Protein AF-A0A527YE05-F1 (afdb_monomer_lite)

Radius of gyration: 15.4 Å; chains: 1; bounding box: 37×19×40 Å

Foldseek 3Di:
DVQLVVVCVVVPHPDRDVVSVVVSVCCVVQNDFDPPDDDDPVRLVVLVVVQVVVQVVQVVDPPHDHDDDTDSGDHDDD

Sequence (78 aa):
VNEATLLATRRRADVVTMDDFNNAVERIVAGLEKRNRLLNPREREIVAYHEMGHALVAMALPGVDPVHKVSIIPRGVG

Secondary structure (DSSP, 8-state):
-HHHHHHHHHTT-SS--HHHHHHHHHHHHH--B-TT----HHHHHHHHHHHHHHHHHHHHSTTSPPP-----S-BS--

pLDDT: mean 89.86, std 9.87, range [42.88, 97.94]

Structure (mmCIF, N/CA/C/O backbone):
data_AF-A0A527YE05-F1
#
_entry.id   AF-A0A527YE05-F1
#
loop_
_atom_site.group_PDB
_atom_site.id
_atom_site.type_symbol
_atom_site.label_atom_id
_atom_site.label_alt_id
_atom_site.label_comp_id
_atom_site.label_asym_id
_atom_site.label_entity_id
_atom_site.label_seq_id
_atom_site.pdbx_PDB_ins_code
_atom_site.Cartn_x
_atom_site.Cartn_y
_atom_site.Cartn_z
_atom_site.occupancy
_atom_site.B_iso_or_equiv
_atom_site.auth_seq_id
_atom_site.auth_comp_id
_atom_site.auth_asym_id
_atom_site.auth_atom_id
_atom_site.pdbx_PDB_model_num
ATOM 1 N N . VAL A 1 1 ? -2.762 4.043 -16.609 1.00 84.62 1 VAL A N 1
ATOM 2 C CA . VAL A 1 1 ? -2.289 3.279 -17.791 1.00 84.62 1 VAL A CA 1
ATOM 3 C C . VAL A 1 1 ? -0.801 3.505 -18.031 1.00 84.62 1 VAL A C 1
ATOM 5 O O . VAL A 1 1 ? -0.061 2.549 -17.873 1.00 84.62 1 VAL A O 1
ATOM 8 N N . ASN A 1 2 ? -0.337 4.739 -18.277 1.00 95.06 2 ASN A N 1
ATOM 9 C CA . ASN A 1 2 ? 1.089 5.018 -18.542 1.00 95.06 2 ASN A CA 1
ATO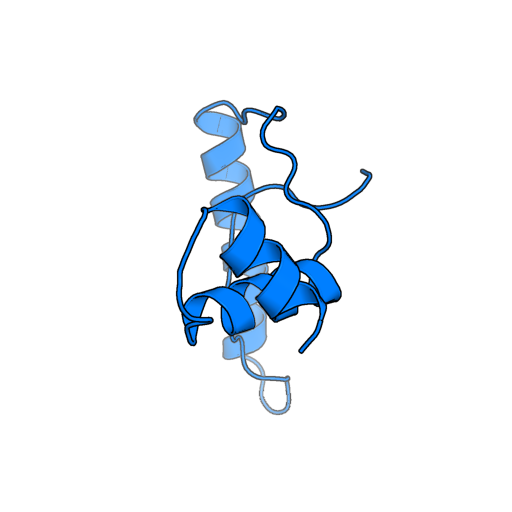M 10 C C . ASN A 1 2 ? 2.059 4.436 -17.501 1.00 95.06 2 ASN A C 1
ATOM 12 O O . ASN A 1 2 ? 3.039 3.804 -17.876 1.00 95.06 2 ASN A O 1
ATOM 16 N N . GLU A 1 3 ? 1.781 4.598 -16.204 1.00 93.19 3 GLU A N 1
ATOM 17 C CA . GLU A 1 3 ? 2.665 4.072 -15.153 1.00 93.19 3 GLU A CA 1
ATOM 18 C C . GLU A 1 3 ? 2.768 2.535 -15.178 1.00 93.19 3 GLU A C 1
ATOM 20 O O . GLU A 1 3 ? 3.856 1.994 -15.007 1.00 93.19 3 GLU A O 1
ATOM 25 N N . ALA A 1 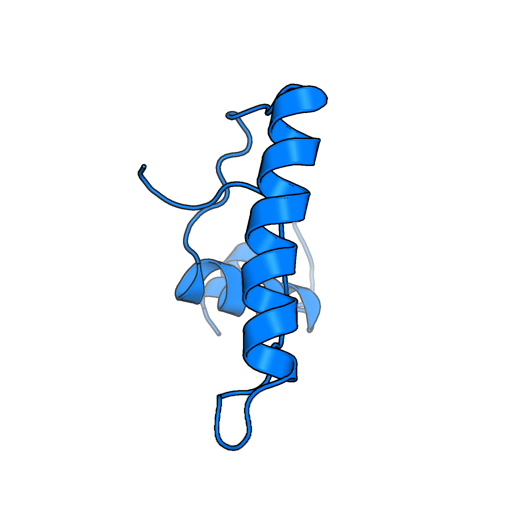4 ? 1.672 1.829 -15.479 1.00 94.69 4 ALA A N 1
ATOM 26 C CA . ALA A 1 4 ? 1.686 0.373 -15.639 1.00 94.69 4 ALA A CA 1
ATOM 27 C C . ALA A 1 4 ? 2.555 -0.037 -16.838 1.00 94.69 4 ALA A C 1
ATOM 29 O O . ALA A 1 4 ? 3.385 -0.936 -16.733 1.00 94.69 4 ALA A O 1
ATOM 30 N N . THR A 1 5 ? 2.454 0.689 -17.956 1.00 95.88 5 THR A N 1
ATOM 31 C CA . THR A 1 5 ? 3.327 0.480 -19.118 1.00 95.88 5 THR A CA 1
ATOM 32 C C . THR A 1 5 ? 4.800 0.712 -18.772 1.00 95.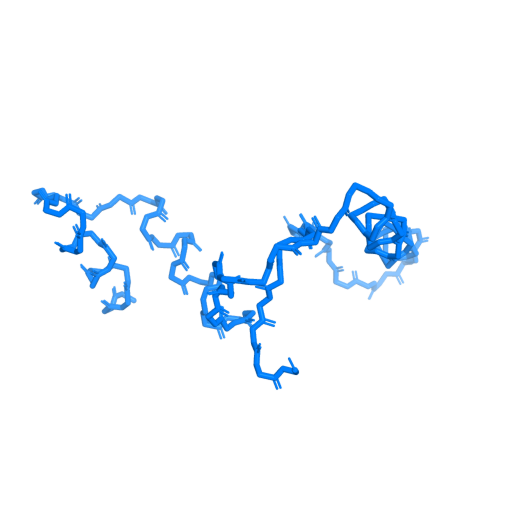88 5 THR A C 1
ATOM 34 O O . THR A 1 5 ? 5.649 -0.088 -19.151 1.00 95.88 5 THR A O 1
ATOM 37 N N . LEU A 1 6 ? 5.127 1.762 -18.009 1.00 94.69 6 LEU A N 1
ATOM 38 C CA . LEU A 1 6 ? 6.504 2.030 -17.573 1.00 94.69 6 LEU A CA 1
ATOM 39 C C . LEU A 1 6 ? 7.066 0.898 -16.700 1.00 94.69 6 LEU A C 1
ATOM 41 O O . LEU A 1 6 ? 8.243 0.548 -16.829 1.00 94.69 6 LEU A O 1
ATOM 45 N N . LEU A 1 7 ? 6.241 0.318 -15.825 1.00 92.88 7 LEU A N 1
ATOM 46 C CA . LEU A 1 7 ? 6.622 -0.825 -14.994 1.00 92.88 7 LEU A CA 1
ATOM 47 C C . LEU A 1 7 ? 6.857 -2.091 -15.832 1.00 92.88 7 LEU A C 1
ATOM 49 O O . LEU A 1 7 ? 7.900 -2.727 -15.665 1.00 92.88 7 LEU A O 1
ATOM 53 N N . ALA A 1 8 ? 5.971 -2.391 -16.786 1.00 96.31 8 ALA A N 1
ATOM 54 C CA . ALA A 1 8 ? 6.135 -3.507 -17.719 1.00 96.31 8 ALA A CA 1
ATOM 55 C C . ALA A 1 8 ? 7.431 -3.376 -18.546 1.00 96.31 8 ALA A C 1
ATOM 57 O O . ALA A 1 8 ? 8.230 -4.314 -18.634 1.00 96.31 8 ALA A O 1
ATOM 58 N N . THR A 1 9 ? 7.708 -2.177 -19.068 1.00 96.25 9 THR A N 1
ATOM 59 C CA . THR A 1 9 ? 8.934 -1.884 -19.827 1.00 96.25 9 THR A CA 1
ATOM 60 C C . THR A 1 9 ? 10.191 -2.043 -18.971 1.00 96.25 9 THR A C 1
ATOM 62 O O . THR A 1 9 ? 11.191 -2.591 -19.435 1.00 96.25 9 THR A O 1
ATOM 65 N N . ARG A 1 10 ? 10.163 -1.623 -17.697 1.00 92.44 10 ARG A N 1
ATOM 66 C CA . ARG A 1 10 ? 11.309 -1.761 -16.777 1.00 92.44 10 ARG A CA 1
ATOM 67 C C . ARG A 1 10 ? 11.737 -3.210 -16.557 1.00 92.44 10 ARG A C 1
ATOM 69 O O . ARG A 1 10 ? 12.929 -3.458 -16.390 1.00 92.44 10 ARG A O 1
ATOM 76 N N . ARG A 1 11 ? 10.792 -4.152 -16.575 1.00 93.00 11 ARG A N 1
ATOM 77 C CA . ARG A 1 11 ? 11.071 -5.594 -16.492 1.00 93.00 11 ARG A CA 1
ATOM 78 C C . ARG A 1 11 ? 11.258 -6.265 -17.862 1.00 93.00 11 ARG A C 1
ATOM 80 O O . ARG A 1 11 ? 11.365 -7.484 -17.906 1.00 93.00 11 ARG A O 1
ATOM 87 N N . ARG A 1 12 ? 11.327 -5.484 -18.953 1.00 94.12 12 ARG A N 1
ATOM 88 C CA . ARG A 1 12 ? 1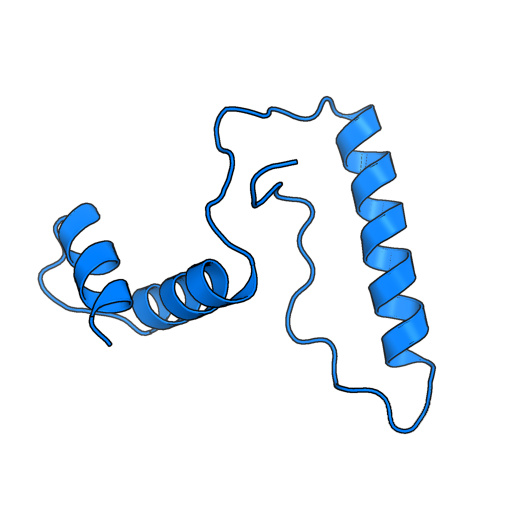1.450 -5.943 -20.353 1.00 94.12 12 ARG A CA 1
ATOM 89 C C . ARG A 1 12 ? 10.359 -6.941 -20.758 1.00 94.12 12 ARG A C 1
ATOM 91 O O . ARG A 1 12 ? 10.648 -7.950 -21.388 1.00 94.12 12 ARG A O 1
ATOM 98 N N . ALA A 1 13 ? 9.121 -6.682 -20.347 1.00 95.00 13 ALA A N 1
ATOM 99 C CA . ALA A 1 13 ? 7.991 -7.526 -20.708 1.00 95.00 13 ALA A CA 1
ATOM 100 C C . ALA A 1 13 ? 7.419 -7.171 -22.079 1.00 95.00 13 ALA A C 1
ATOM 102 O O . ALA A 1 13 ? 7.315 -5.993 -22.415 1.00 95.00 13 ALA A O 1
ATOM 103 N N . ASP A 1 14 ? 6.952 -8.187 -22.800 1.00 94.94 14 ASP A N 1
ATOM 104 C CA . ASP A 1 14 ? 6.268 -8.009 -24.085 1.00 94.94 14 ASP A CA 1
ATOM 105 C C . ASP A 1 14 ? 4.819 -7.522 -23.922 1.00 94.94 14 ASP A C 1
ATOM 107 O O . ASP A 1 14 ? 4.252 -6.918 -24.831 1.00 94.94 14 ASP A O 1
ATOM 111 N N . VAL A 1 15 ? 4.209 -7.771 -22.756 1.00 96.38 15 VAL A N 1
ATOM 112 C CA . VAL A 1 15 ? 2.826 -7.384 -22.445 1.00 96.38 15 VAL A CA 1
ATOM 113 C C . VAL A 1 15 ? 2.698 -6.791 -21.042 1.00 96.38 15 VAL A C 1
ATOM 115 O O . VAL A 1 15 ? 3.354 -7.235 -20.092 1.00 96.38 15 VAL A O 1
ATOM 118 N N . VAL A 1 16 ? 1.807 -5.803 -20.918 1.00 96.75 16 VAL A N 1
ATOM 119 C CA . VAL A 1 16 ? 1.366 -5.242 -19.633 1.00 96.75 16 VAL A CA 1
ATOM 120 C C . VAL A 1 16 ? 0.393 -6.223 -18.984 1.00 96.75 16 VAL A C 1
ATOM 122 O O . VAL A 1 16 ? -0.573 -6.647 -19.617 1.00 96.75 16 VAL A O 1
ATOM 125 N N . THR A 1 17 ? 0.628 -6.573 -17.723 1.00 96.88 17 THR A N 1
ATOM 126 C CA . THR A 1 17 ? -0.232 -7.482 -16.952 1.00 96.88 17 THR A CA 1
ATOM 127 C C . THR A 1 17 ? -1.019 -6.730 -15.881 1.00 96.88 17 THR A C 1
ATOM 129 O O . THR A 1 17 ? -0.739 -5.570 -15.571 1.00 96.88 17 THR A O 1
ATOM 132 N N . MET A 1 18 ? -2.002 -7.398 -15.269 1.00 95.38 18 MET A N 1
ATOM 133 C CA . MET A 1 18 ? -2.728 -6.837 -14.123 1.00 95.38 18 MET A CA 1
ATOM 134 C C . MET A 1 18 ? -1.809 -6.485 -12.949 1.00 95.38 18 MET A C 1
ATOM 136 O O . MET A 1 18 ? -2.072 -5.511 -12.250 1.00 95.38 18 MET A O 1
ATOM 140 N N . ASP A 1 19 ? -0.695 -7.195 -12.774 1.00 93.94 19 ASP A N 1
ATOM 141 C CA . ASP A 1 19 ? 0.291 -6.855 -11.748 1.00 93.94 19 ASP A CA 1
ATOM 142 C C . ASP A 1 19 ? 0.957 -5.502 -12.012 1.00 93.94 19 ASP A C 1
ATOM 144 O O . ASP A 1 19 ? 1.212 -4.750 -11.071 1.00 93.94 19 ASP A O 1
ATOM 148 N N . ASP A 1 20 ? 1.207 -5.146 -13.274 1.00 95.00 20 ASP A N 1
ATOM 149 C CA . ASP A 1 20 ? 1.753 -3.832 -13.619 1.00 95.00 20 ASP A CA 1
ATOM 150 C C . ASP A 1 20 ? 0.748 -2.718 -13.265 1.00 95.00 20 ASP A C 1
ATOM 152 O O . ASP A 1 20 ? 1.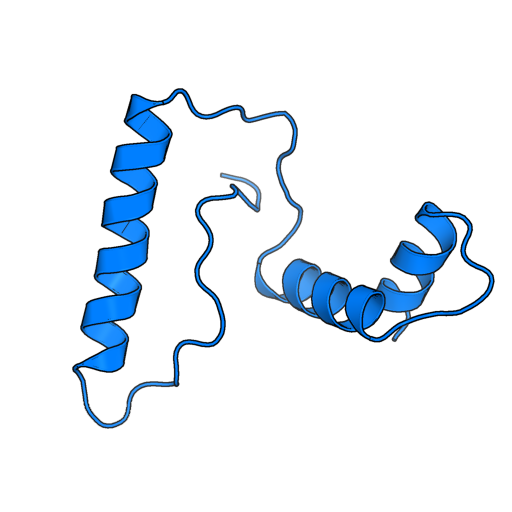136 -1.661 -12.761 1.00 95.00 20 ASP A O 1
ATOM 156 N N . PHE A 1 21 ? -0.555 -2.967 -13.452 1.00 94.88 21 PHE A N 1
ATOM 157 C CA . PHE A 1 21 ? -1.616 -2.054 -13.014 1.00 94.88 21 PHE A CA 1
ATOM 158 C C . PHE A 1 21 ? -1.708 -1.944 -11.492 1.00 94.88 21 PHE A C 1
ATOM 160 O O . PHE A 1 21 ? -1.750 -0.827 -10.975 1.00 94.88 21 PHE A O 1
ATOM 167 N N . ASN A 1 22 ? -1.682 -3.068 -10.777 1.00 91.75 22 ASN A N 1
ATOM 168 C CA . ASN A 1 22 ? -1.715 -3.087 -9.314 1.00 91.75 22 ASN A CA 1
ATOM 169 C C . ASN A 1 22 ? -0.535 -2.293 -8.734 1.00 91.75 22 ASN A C 1
ATOM 171 O O . ASN A 1 22 ? -0.724 -1.390 -7.920 1.00 91.75 22 ASN A O 1
ATOM 175 N N . ASN A 1 23 ? 0.679 -2.535 -9.233 1.00 89.62 23 ASN A N 1
ATOM 176 C CA . ASN A 1 23 ? 1.869 -1.804 -8.802 1.00 89.62 23 ASN A CA 1
ATOM 177 C C . ASN A 1 23 ? 1.821 -0.312 -9.173 1.00 89.62 23 ASN A C 1
ATOM 179 O O . ASN A 1 23 ? 2.300 0.530 -8.409 1.00 89.62 23 ASN A O 1
ATOM 183 N N . ALA A 1 24 ? 1.240 0.037 -10.325 1.00 92.31 24 ALA A N 1
ATOM 184 C CA . ALA A 1 24 ? 1.050 1.429 -10.718 1.00 92.31 24 ALA A CA 1
ATOM 185 C C . ALA A 1 24 ? 0.096 2.165 -9.767 1.00 92.31 24 ALA A C 1
ATOM 187 O O . ALA A 1 24 ? 0.413 3.272 -9.332 1.00 92.31 24 ALA A O 1
ATOM 188 N N . VAL A 1 25 ? -1.035 1.546 -9.409 1.00 90.88 25 VAL A N 1
ATOM 189 C CA . VAL A 1 25 ? -1.979 2.096 -8.422 1.00 90.88 25 VAL A CA 1
ATOM 190 C C . VAL A 1 25 ? -1.285 2.283 -7.075 1.00 90.88 25 VAL A C 1
ATOM 192 O O . VAL A 1 25 ? -1.343 3.369 -6.505 1.00 90.88 25 VAL A O 1
ATOM 195 N N . GLU A 1 26 ? -0.544 1.278 -6.604 1.00 87.12 26 GLU A N 1
ATOM 196 C CA . GLU A 1 26 ? 0.197 1.366 -5.342 1.00 87.12 26 GLU A CA 1
ATOM 197 C C . GLU A 1 26 ? 1.212 2.506 -5.328 1.00 87.12 26 GLU A C 1
ATOM 199 O O . GLU A 1 26 ? 1.335 3.219 -4.334 1.00 87.12 26 GLU A O 1
ATOM 204 N N . ARG A 1 27 ? 1.941 2.702 -6.428 1.00 86.75 27 ARG A N 1
ATOM 205 C CA . ARG A 1 27 ? 2.911 3.791 -6.534 1.00 86.75 27 ARG A CA 1
ATOM 206 C C . ARG A 1 27 ? 2.243 5.164 -6.556 1.00 86.75 27 ARG A C 1
ATOM 208 O O . ARG A 1 27 ? 2.808 6.098 -5.998 1.00 86.75 27 ARG A O 1
ATOM 215 N N . ILE A 1 28 ? 1.089 5.299 -7.204 1.00 88.50 28 ILE A N 1
ATOM 216 C CA . ILE A 1 28 ? 0.354 6.569 -7.270 1.00 88.50 28 ILE A CA 1
ATOM 217 C C . ILE A 1 28 ? -0.221 6.928 -5.898 1.00 88.50 28 ILE A C 1
ATOM 219 O O . ILE A 1 28 ? -0.104 8.073 -5.476 1.00 88.50 28 ILE A O 1
ATOM 223 N N . VAL A 1 29 ? -0.805 5.952 -5.198 1.00 87.75 29 VAL A N 1
ATOM 224 C CA . VAL A 1 29 ? -1.458 6.174 -3.900 1.00 87.75 29 VAL A CA 1
ATOM 225 C C . VAL A 1 29 ? -0.436 6.336 -2.775 1.00 87.75 29 VAL A C 1
ATOM 227 O O . VAL A 1 29 ? -0.524 7.279 -1.997 1.00 87.75 29 VAL A O 1
ATOM 230 N N . ALA A 1 30 ? 0.539 5.430 -2.679 1.00 83.81 30 ALA A N 1
ATOM 231 C CA . ALA A 1 30 ? 1.456 5.365 -1.540 1.00 83.81 30 ALA A CA 1
ATOM 232 C C . ALA A 1 30 ? 2.854 5.942 -1.829 1.00 83.81 30 ALA A C 1
ATOM 234 O O . ALA A 1 30 ? 3.674 6.075 -0.921 1.00 83.81 30 ALA A O 1
ATOM 235 N N . GLY A 1 31 ? 3.160 6.282 -3.083 1.00 85.44 31 GLY A N 1
ATOM 236 C CA . GLY A 1 31 ? 4.465 6.797 -3.487 1.00 85.44 31 GLY A CA 1
ATOM 237 C C . GLY A 1 31 ? 5.524 5.716 -3.738 1.00 85.44 31 GLY A C 1
ATOM 238 O O . GLY A 1 31 ? 5.276 4.504 -3.720 1.00 85.44 31 GLY A O 1
ATOM 239 N N . LEU A 1 32 ? 6.746 6.178 -4.019 1.00 82.62 32 LEU A N 1
ATOM 240 C CA . LEU A 1 32 ? 7.893 5.322 -4.329 1.00 82.62 32 LEU A CA 1
ATOM 241 C C . LEU A 1 32 ? 8.348 4.511 -3.110 1.00 82.62 32 LEU A C 1
ATOM 243 O O . LEU A 1 32 ? 8.566 5.059 -2.030 1.00 82.62 32 LEU A O 1
ATOM 247 N N . GLU A 1 33 ? 8.562 3.215 -3.323 1.00 80.56 33 GLU A N 1
ATOM 248 C CA . GLU A 1 33 ? 9.188 2.314 -2.354 1.00 80.56 33 GLU A CA 1
ATOM 249 C C . GLU A 1 33 ? 10.656 2.696 -2.102 1.00 80.56 33 GLU A C 1
ATOM 251 O O . GLU A 1 33 ? 11.450 2.840 -3.038 1.00 80.56 33 GLU A O 1
ATOM 256 N N . LYS A 1 34 ? 11.047 2.798 -0.826 1.00 79.31 34 LYS A N 1
ATOM 257 C CA . LYS A 1 34 ? 12.436 3.037 -0.410 1.00 79.31 34 LYS A CA 1
ATOM 258 C C . LYS A 1 34 ? 13.182 1.716 -0.219 1.00 79.31 34 LYS A C 1
ATOM 260 O O . LYS A 1 34 ? 13.404 1.275 0.905 1.00 79.31 34 LYS A O 1
ATOM 265 N N . ARG A 1 35 ? 13.661 1.130 -1.319 1.00 72.50 35 ARG A N 1
ATOM 266 C CA . ARG A 1 35 ? 14.424 -0.138 -1.299 1.00 72.50 35 ARG A CA 1
ATOM 267 C C . ARG A 1 35 ? 15.711 -0.099 -0.460 1.00 72.50 35 ARG A C 1
ATOM 269 O O . ARG A 1 35 ? 16.149 -1.136 0.018 1.00 72.50 35 ARG A O 1
ATOM 276 N N . ASN A 1 36 ? 16.291 1.086 -0.249 1.00 73.25 36 ASN A N 1
ATOM 277 C CA . ASN A 1 36 ? 17.527 1.252 0.528 1.00 73.25 36 ASN A CA 1
ATOM 278 C C . ASN A 1 36 ? 17.295 1.428 2.038 1.00 73.25 36 ASN A C 1
ATOM 280 O O . ASN A 1 36 ? 18.258 1.427 2.800 1.00 73.25 36 ASN A O 1
ATOM 284 N N . ARG A 1 37 ? 16.045 1.600 2.493 1.00 74.31 37 ARG A N 1
ATOM 285 C CA . ARG A 1 37 ? 15.737 1.704 3.923 1.00 74.31 37 ARG A CA 1
ATOM 286 C C . ARG A 1 37 ? 15.424 0.311 4.455 1.00 74.31 37 ARG A C 1
ATOM 288 O O . ARG A 1 37 ? 14.274 -0.116 4.468 1.00 74.31 37 ARG A O 1
ATOM 295 N N . LEU A 1 38 ? 16.468 -0.399 4.866 1.00 77.12 38 LEU A N 1
ATOM 296 C CA . LEU A 1 38 ? 16.329 -1.699 5.512 1.00 77.12 38 LEU A CA 1
ATOM 297 C C . LEU A 1 38 ? 15.955 -1.487 6.981 1.00 77.12 38 LEU A C 1
ATOM 299 O O . LEU A 1 38 ? 16.735 -0.928 7.746 1.00 77.12 38 LEU A O 1
ATOM 303 N N . LEU A 1 39 ? 14.752 -1.921 7.356 1.00 84.56 39 LEU A N 1
ATOM 304 C CA . LEU A 1 39 ? 14.328 -2.005 8.752 1.00 84.56 39 LEU A CA 1
ATOM 305 C C . LEU A 1 39 ? 14.983 -3.230 9.398 1.00 84.56 39 LEU A C 1
ATOM 307 O O . LEU A 1 39 ? 14.952 -4.326 8.824 1.00 84.56 39 LEU A O 1
ATOM 311 N N . ASN A 1 40 ? 15.537 -3.072 10.598 1.00 91.19 40 ASN A N 1
ATOM 312 C CA . ASN A 1 40 ? 16.022 -4.213 11.371 1.00 91.19 40 ASN A CA 1
ATOM 313 C C . ASN A 1 40 ? 14.838 -5.092 11.855 1.00 91.19 40 ASN A C 1
ATOM 315 O O . ASN A 1 40 ? 13.688 -4.645 11.820 1.00 91.19 40 ASN A O 1
ATOM 319 N N . PRO A 1 41 ? 15.064 -6.345 12.304 1.00 94.62 41 PRO A N 1
ATOM 320 C CA . PRO A 1 41 ? 13.970 -7.245 12.687 1.00 94.62 41 PRO A CA 1
ATOM 321 C C . PRO A 1 41 ? 13.015 -6.662 13.738 1.00 94.62 41 PRO A C 1
ATOM 323 O O . PRO A 1 41 ? 11.803 -6.823 13.613 1.00 94.62 41 PRO A O 1
ATOM 326 N N . ARG A 1 42 ? 13.547 -5.927 14.722 1.00 95.31 42 ARG A N 1
ATOM 327 C CA . ARG A 1 42 ? 12.755 -5.293 15.782 1.00 95.31 42 ARG A CA 1
ATOM 328 C C . ARG A 1 42 ? 11.925 -4.125 15.253 1.00 95.31 42 ARG A C 1
ATOM 330 O O . ARG A 1 42 ? 10.760 -3.993 15.602 1.00 95.31 42 ARG A O 1
ATOM 337 N N . GLU A 1 43 ? 12.496 -3.287 14.396 1.00 92.69 43 GLU A N 1
ATOM 338 C CA . GLU A 1 43 ? 11.767 -2.199 13.735 1.00 92.69 43 GLU A CA 1
ATOM 339 C C . GLU A 1 43 ? 10.655 -2.737 12.835 1.00 92.69 43 GLU A C 1
ATOM 341 O O . GLU A 1 43 ? 9.550 -2.201 12.845 1.00 92.69 43 GLU A O 1
ATOM 346 N N . ARG A 1 44 ? 10.914 -3.823 12.093 1.00 92.81 44 ARG A N 1
ATOM 347 C CA . ARG A 1 44 ? 9.892 -4.486 11.271 1.00 92.81 44 ARG A CA 1
ATOM 348 C C . ARG A 1 44 ? 8.720 -4.977 12.107 1.00 92.81 44 ARG A C 1
ATOM 350 O O . ARG A 1 44 ? 7.583 -4.821 11.678 1.00 92.81 44 ARG A O 1
ATOM 357 N N . GLU A 1 45 ? 8.995 -5.562 13.268 1.00 96.19 45 GLU A N 1
ATOM 358 C CA . GLU A 1 45 ? 7.960 -6.028 14.189 1.00 96.19 45 GLU A CA 1
ATOM 359 C C . GLU A 1 45 ? 7.136 -4.859 14.748 1.00 96.19 45 GLU A C 1
ATOM 361 O O . GLU A 1 45 ? 5.909 -4.896 14.708 1.00 96.19 45 GLU A O 1
ATOM 366 N N . ILE A 1 46 ? 7.794 -3.778 15.179 1.00 96.38 46 ILE A N 1
ATOM 367 C CA . ILE A 1 46 ? 7.114 -2.570 15.671 1.00 96.38 46 ILE A CA 1
ATOM 368 C C . ILE A 1 46 ? 6.196 -1.978 14.594 1.00 96.38 46 ILE A C 1
ATOM 370 O O . ILE A 1 46 ? 5.030 -1.694 14.867 1.00 96.38 46 ILE A O 1
ATOM 374 N N . VAL A 1 47 ? 6.702 -1.816 13.368 1.00 94.88 47 VAL A N 1
ATOM 375 C CA . VAL A 1 47 ? 5.909 -1.293 12.245 1.00 94.88 47 VAL A CA 1
ATOM 376 C C . VAL A 1 47 ? 4.761 -2.245 11.912 1.00 94.88 47 VAL A C 1
ATOM 378 O O . VAL A 1 47 ? 3.646 -1.786 11.700 1.00 94.88 47 VAL A O 1
ATOM 381 N N . ALA A 1 48 ? 4.981 -3.562 11.936 1.00 96.19 48 ALA A N 1
ATOM 382 C CA . ALA A 1 48 ? 3.915 -4.533 11.703 1.00 96.19 48 ALA A CA 1
ATOM 383 C C . ALA A 1 48 ? 2.758 -4.363 12.693 1.00 96.19 48 ALA A C 1
ATOM 385 O O . ALA A 1 48 ? 1.607 -4.294 12.268 1.00 96.19 48 ALA A O 1
ATOM 386 N N . TYR A 1 49 ? 3.046 -4.232 13.990 1.00 97.94 49 TYR A N 1
ATOM 387 C CA . TYR A 1 49 ? 1.998 -3.987 14.982 1.00 97.94 49 TYR A CA 1
ATOM 388 C C . TYR A 1 49 ? 1.307 -2.634 14.791 1.00 97.94 49 TYR A C 1
ATOM 390 O O . TYR A 1 49 ? 0.091 -2.554 14.948 1.00 97.94 49 TYR A O 1
ATOM 398 N N . HIS A 1 50 ? 2.050 -1.587 14.423 1.00 96.31 50 HIS A N 1
ATOM 399 C CA . HIS A 1 50 ? 1.479 -0.266 14.153 1.00 96.31 50 HIS A CA 1
ATOM 400 C C . HIS A 1 50 ? 0.472 -0.302 12.994 1.00 96.31 50 HIS A C 1
ATOM 402 O O . HIS A 1 50 ? -0.679 0.100 13.161 1.00 96.31 50 HIS A O 1
ATOM 408 N N . GLU A 1 51 ? 0.880 -0.848 11.846 1.00 95.44 51 GLU A N 1
ATOM 409 C CA . GLU A 1 51 ? 0.027 -0.930 10.656 1.00 95.44 51 GLU A CA 1
ATOM 410 C C . GLU A 1 51 ? -1.165 -1.874 10.867 1.00 95.44 51 GLU A C 1
ATOM 412 O O . GLU A 1 51 ? -2.282 -1.586 10.434 1.00 95.44 51 GLU A O 1
ATOM 417 N N . MET A 1 52 ? -0.967 -2.983 11.591 1.00 97.19 52 MET A N 1
ATOM 418 C CA . MET A 1 52 ? -2.065 -3.877 11.972 1.00 97.19 52 MET A CA 1
ATOM 419 C C . MET A 1 52 ? -3.052 -3.207 12.930 1.00 97.19 52 MET A C 1
ATOM 421 O O . MET A 1 52 ? -4.246 -3.486 12.850 1.00 97.19 52 MET A O 1
ATOM 425 N N . GLY A 1 53 ? -2.589 -2.305 13.800 1.00 97.25 53 GLY A N 1
ATOM 426 C CA . GLY A 1 53 ? -3.456 -1.486 14.644 1.00 97.25 53 GLY A CA 1
ATOM 427 C C . GLY A 1 53 ? -4.424 -0.641 13.816 1.00 97.25 53 GLY A C 1
ATOM 428 O O . GLY A 1 53 ? -5.632 -0.703 14.046 1.00 97.25 53 GLY A O 1
ATOM 429 N N . HIS A 1 54 ? -3.916 0.071 12.802 1.00 95.69 54 HIS A N 1
ATOM 430 C CA . HIS A 1 54 ? -4.758 0.833 11.867 1.00 95.69 54 HIS A CA 1
ATOM 431 C C . HIS A 1 54 ? -5.767 -0.063 11.148 1.00 95.69 54 HIS A C 1
ATOM 433 O O . HIS A 1 54 ? -6.954 0.257 11.096 1.00 95.69 54 HIS A O 1
ATOM 439 N N . ALA A 1 55 ? -5.311 -1.210 10.640 1.00 96.00 55 ALA A N 1
ATOM 440 C CA . ALA A 1 55 ? -6.161 -2.143 9.909 1.00 96.00 55 ALA A CA 1
ATOM 441 C C . ALA A 1 55 ? -7.298 -2.709 10.776 1.00 96.00 55 ALA A C 1
ATOM 443 O O . ALA A 1 55 ? -8.454 -2.713 10.356 1.00 96.00 55 ALA A O 1
ATOM 444 N N . LEU A 1 56 ? -6.986 -3.152 11.997 1.00 96.44 56 LEU A N 1
ATOM 445 C CA . LEU A 1 56 ? -7.971 -3.721 12.917 1.00 96.44 56 LEU A CA 1
ATOM 446 C C . LEU A 1 56 ? -9.019 -2.690 13.340 1.00 96.44 56 LEU A C 1
ATOM 448 O O . LEU A 1 56 ? -10.209 -2.999 13.343 1.00 96.44 56 LEU A O 1
ATOM 452 N N . VAL A 1 57 ? -8.593 -1.464 13.661 1.00 96.25 57 VAL A N 1
ATOM 453 C CA . VAL A 1 57 ? -9.514 -0.384 14.038 1.00 96.25 57 VAL A CA 1
ATOM 454 C C . VAL A 1 57 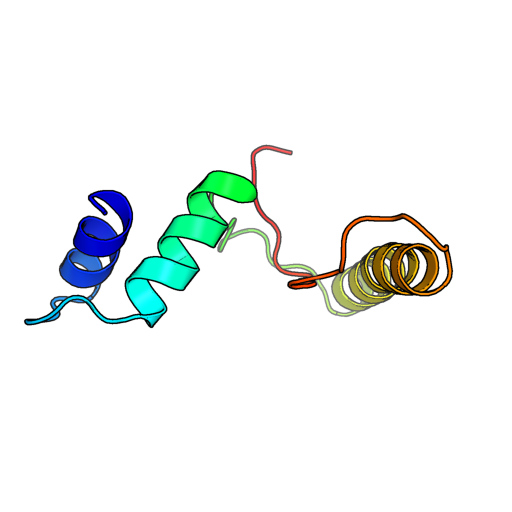? -10.440 -0.031 12.873 1.00 96.25 57 VAL A C 1
ATOM 456 O O . VAL A 1 57 ? -11.648 0.059 13.074 1.00 96.25 57 VAL A O 1
ATOM 459 N N . ALA A 1 58 ? -9.906 0.103 11.654 1.00 95.50 58 ALA A N 1
ATOM 460 C CA . ALA A 1 58 ? -10.712 0.399 10.470 1.00 95.50 58 ALA A CA 1
ATOM 461 C C . ALA A 1 58 ? -11.744 -0.701 10.174 1.00 95.50 58 ALA A C 1
ATOM 463 O O . ALA A 1 58 ? -12.891 -0.398 9.864 1.00 95.50 58 ALA A O 1
ATOM 464 N N . MET A 1 59 ? -11.370 -1.977 10.325 1.00 93.94 59 MET A N 1
ATOM 465 C CA . MET A 1 59 ? -12.284 -3.105 10.104 1.00 93.94 59 MET A CA 1
ATOM 466 C C . MET A 1 59 ? -13.367 -3.248 11.181 1.00 93.94 59 MET A C 1
ATOM 468 O O . MET A 1 59 ? -14.415 -3.833 10.915 1.00 93.94 59 MET A O 1
ATOM 472 N N . ALA A 1 60 ? -13.121 -2.756 12.396 1.00 95.06 60 ALA A N 1
ATOM 473 C CA . ALA A 1 60 ? -14.062 -2.866 13.508 1.00 95.06 60 ALA A CA 1
ATOM 474 C C . ALA A 1 60 ? -15.120 -1.749 13.529 1.00 95.06 60 ALA A C 1
ATOM 476 O O . ALA A 1 60 ? -16.138 -1.887 14.210 1.00 95.06 60 ALA A O 1
ATOM 477 N N . LEU A 1 61 ? -14.889 -0.640 12.821 1.00 95.88 61 LEU A N 1
ATOM 478 C CA . LEU A 1 61 ? -15.770 0.526 12.835 1.00 95.88 61 LEU A CA 1
ATOM 479 C C . LEU A 1 61 ? -16.756 0.508 11.654 1.00 95.88 61 LEU A C 1
ATOM 481 O O . LEU A 1 61 ? -16.343 0.357 10.503 1.00 95.88 61 LEU A O 1
ATOM 485 N N . PRO A 1 62 ? -18.065 0.705 11.896 1.00 94.06 62 PRO A N 1
ATOM 486 C CA . PRO A 1 62 ? -19.041 0.797 10.818 1.00 94.06 62 PRO A CA 1
ATOM 487 C C . PRO A 1 62 ? -18.873 2.104 10.031 1.00 94.06 62 PRO A C 1
ATOM 489 O O . PRO A 1 62 ? -18.620 3.161 10.607 1.00 94.06 62 PRO A O 1
ATOM 492 N N . GLY A 1 63 ? -19.076 2.044 8.712 1.00 92.62 63 GLY A N 1
ATOM 493 C CA . GLY A 1 63 ? -19.078 3.227 7.842 1.00 92.62 63 GLY A CA 1
ATOM 494 C C . GLY A 1 63 ? -17.696 3.778 7.473 1.00 92.62 63 GLY A C 1
ATOM 495 O O . GLY A 1 63 ? -17.627 4.867 6.912 1.00 92.62 63 GLY A O 1
ATOM 496 N N . VAL A 1 64 ? -16.617 3.048 7.773 1.00 94.81 64 VAL A N 1
ATOM 497 C CA . VAL A 1 64 ? -15.252 3.369 7.326 1.00 94.81 64 VAL A CA 1
ATOM 498 C C . VAL A 1 64 ? -14.964 2.687 5.986 1.00 94.81 64 VAL A C 1
ATOM 500 O O . VAL A 1 64 ? -15.511 1.621 5.692 1.00 94.81 64 VAL A O 1
ATOM 503 N N . ASP A 1 65 ? -14.099 3.298 5.174 1.00 92.88 65 ASP A N 1
ATOM 504 C CA . ASP A 1 65 ? -13.641 2.707 3.918 1.00 92.88 65 ASP A CA 1
ATOM 505 C C . ASP A 1 65 ? -12.973 1.336 4.150 1.00 92.88 65 ASP A C 1
ATOM 507 O O . ASP A 1 65 ? -12.193 1.172 5.096 1.00 92.88 65 ASP A O 1
ATOM 511 N N . PRO A 1 66 ? -13.232 0.336 3.286 1.00 91.44 66 PRO A N 1
ATOM 512 C CA . PRO A 1 66 ? -12.673 -0.994 3.463 1.00 91.44 66 PRO A CA 1
ATOM 513 C C . PRO A 1 66 ? -11.148 -0.994 3.304 1.00 91.44 66 PRO A C 1
ATOM 515 O O . PRO A 1 66 ? -10.574 -0.340 2.428 1.00 91.44 66 PRO A O 1
ATOM 518 N N . VAL A 1 67 ? -10.477 -1.794 4.133 1.00 92.38 67 VAL A N 1
ATOM 519 C CA . VAL A 1 67 ? -9.028 -2.001 4.045 1.00 92.38 67 VAL A CA 1
ATOM 520 C C . VAL A 1 67 ? -8.717 -2.868 2.824 1.00 92.38 67 VAL A C 1
ATOM 522 O O . VAL A 1 67 ? -9.103 -4.031 2.765 1.00 92.38 67 VAL A O 1
ATOM 525 N N . HIS A 1 68 ? -7.991 -2.309 1.855 1.00 90.12 68 HIS A N 1
ATOM 526 C CA . HIS A 1 68 ? -7.648 -3.012 0.613 1.00 90.12 68 HIS A CA 1
ATOM 527 C C . HIS A 1 68 ? -6.281 -3.707 0.669 1.00 90.12 68 HIS A C 1
ATOM 529 O O . HIS A 1 68 ? -6.105 -4.787 0.108 1.00 90.12 68 HIS A O 1
ATOM 535 N N . LYS A 1 69 ? -5.290 -3.087 1.321 1.00 90.12 69 LYS A N 1
ATOM 536 C CA . LYS A 1 69 ? -3.929 -3.622 1.452 1.00 90.12 69 LYS A CA 1
ATOM 537 C C . LYS A 1 69 ? -3.227 -2.993 2.651 1.00 90.12 69 LYS A C 1
ATOM 539 O O . LYS A 1 69 ? -3.337 -1.791 2.866 1.00 90.12 69 LYS A O 1
ATOM 544 N N . VAL A 1 70 ? -2.456 -3.800 3.375 1.00 92.00 70 VAL A N 1
ATOM 545 C CA . VAL A 1 70 ? -1.589 -3.371 4.483 1.00 92.00 70 VAL A CA 1
ATOM 546 C C . VAL A 1 70 ? -0.160 -3.797 4.160 1.00 92.00 70 VAL A C 1
ATOM 548 O O . VAL A 1 70 ? 0.058 -4.872 3.598 1.00 92.00 70 VAL A O 1
ATOM 551 N N . SER A 1 71 ? 0.825 -2.950 4.451 1.00 90.44 71 SER A N 1
ATOM 552 C CA . SER A 1 71 ? 2.224 -3.207 4.103 1.00 90.44 71 SER A CA 1
ATOM 553 C C . SER A 1 71 ? 3.168 -2.537 5.091 1.00 90.44 71 SER A C 1
ATOM 555 O O . SER A 1 71 ? 3.028 -1.356 5.368 1.00 90.44 71 SER A O 1
ATOM 557 N N . ILE A 1 72 ? 4.199 -3.266 5.520 1.00 91.31 72 ILE A N 1
ATOM 558 C CA . ILE A 1 72 ? 5.309 -2.733 6.332 1.00 91.31 72 ILE A CA 1
ATOM 559 C C . ILE A 1 72 ? 6.465 -2.185 5.481 1.00 91.31 72 ILE A C 1
ATOM 561 O O . ILE A 1 72 ? 7.494 -1.764 6.007 1.00 91.31 72 ILE A O 1
ATOM 565 N N . ILE A 1 73 ? 6.342 -2.270 4.153 1.00 87.31 73 ILE A N 1
ATOM 566 C CA . ILE A 1 73 ? 7.360 -1.791 3.222 1.00 87.31 73 ILE A CA 1
ATOM 567 C C . ILE A 1 73 ? 7.328 -0.256 3.192 1.00 87.31 73 ILE A C 1
ATOM 569 O O . ILE A 1 73 ? 6.291 0.310 2.833 1.00 87.31 73 ILE A O 1
ATOM 573 N N . PRO A 1 74 ? 8.440 0.428 3.519 1.00 83.00 74 PRO A N 1
ATOM 574 C CA . PRO A 1 74 ? 8.472 1.881 3.600 1.00 83.00 74 PRO A CA 1
ATOM 575 C C . PRO A 1 74 ? 8.324 2.531 2.218 1.00 83.00 74 PRO A C 1
ATOM 577 O O . PRO A 1 74 ? 9.044 2.201 1.267 1.00 83.00 74 PRO A O 1
ATOM 580 N N . ARG A 1 75 ? 7.421 3.512 2.118 1.00 82.06 75 ARG A N 1
ATOM 581 C CA . ARG A 1 75 ? 7.174 4.317 0.911 1.00 82.06 75 ARG A CA 1
ATOM 582 C C . ARG A 1 75 ? 7.234 5.819 1.238 1.00 82.06 75 ARG A C 1
ATOM 584 O O . ARG A 1 75 ? 6.924 6.213 2.356 1.00 82.06 75 ARG A O 1
ATOM 591 N N . GLY A 1 76 ? 7.653 6.647 0.273 1.00 67.12 76 GLY A N 1
ATOM 592 C CA . GLY A 1 76 ? 7.609 8.121 0.362 1.00 67.12 76 GLY A CA 1
ATOM 593 C C . GLY A 1 76 ? 8.802 8.823 1.044 1.00 67.12 76 GLY A C 1
ATOM 594 O O . GLY A 1 76 ? 9.690 8.191 1.619 1.00 67.12 76 GLY A O 1
ATOM 595 N N . VAL A 1 77 ? 8.848 10.163 0.940 1.00 42.88 77 VAL A N 1
ATOM 596 C CA . VAL A 1 77 ? 9.861 11.045 1.562 1.00 42.88 77 VAL A CA 1
ATOM 597 C C . VAL A 1 77 ? 9.411 11.421 2.977 1.00 42.88 77 VAL A C 1
ATOM 599 O O . VAL A 1 77 ? 8.876 12.496 3.209 1.00 42.88 77 VAL A O 1
ATOM 602 N N . GLY A 1 78 ? 9.605 10.490 3.907 1.00 44.78 78 GLY A N 1
ATOM 603 C CA . GLY A 1 78 ? 9.904 10.784 5.311 1.00 44.78 78 GLY A CA 1
ATOM 604 C C . GLY A 1 78 ? 11.359 10.461 5.594 1.00 44.78 78 GLY A C 1
ATOM 605 O O . GLY A 1 78 ? 11.786 9.346 5.188 1.00 44.78 78 GLY A O 1
#